Protein AF-A0A7W5KDU2-F1 (afdb_monomer_lite)

Structure (mmCIF, N/CA/C/O backbone):
data_AF-A0A7W5KDU2-F1
#
_entry.id   AF-A0A7W5KDU2-F1
#
loop_
_atom_site.group_PDB
_atom_site.id
_atom_site.type_symbol
_atom_site.label_atom_id
_atom_site.label_alt_id
_atom_site.label_comp_id
_atom_site.label_asym_id
_atom_site.label_entity_id
_atom_site.label_seq_id
_atom_site.pdbx_PDB_ins_code
_atom_site.Cartn_x
_atom_site.Cartn_y
_atom_site.Cartn_z
_atom_site.occupancy
_a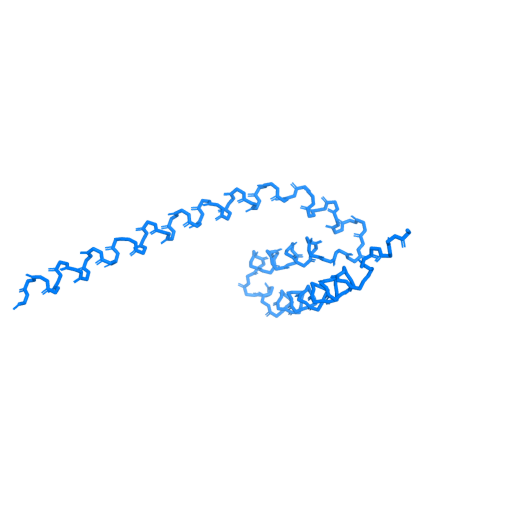tom_site.B_iso_or_equiv
_atom_site.auth_seq_id
_atom_site.auth_comp_id
_atom_site.auth_asym_id
_atom_site.auth_atom_id
_atom_site.pdbx_PDB_model_num
ATOM 1 N N . MET A 1 1 ? -26.360 -15.350 -29.756 1.00 36.59 1 MET A N 1
ATOM 2 C CA . MET A 1 1 ? -24.953 -14.897 -29.803 1.00 36.59 1 MET A CA 1
ATOM 3 C C . MET A 1 1 ? -24.872 -13.574 -29.067 1.00 36.59 1 MET A C 1
ATOM 5 O O . MET A 1 1 ? -25.162 -12.534 -29.641 1.00 36.59 1 MET A O 1
ATOM 9 N N . THR A 1 2 ? -24.607 -13.634 -27.766 1.00 33.47 2 THR A N 1
ATOM 10 C CA . THR A 1 2 ? -24.622 -12.469 -26.876 1.00 33.47 2 THR A CA 1
ATOM 11 C C . THR A 1 2 ? -23.213 -11.895 -26.827 1.00 33.47 2 THR A C 1
ATOM 13 O O . THR A 1 2 ? -22.287 -12.570 -26.385 1.00 33.47 2 THR A O 1
ATOM 16 N N . ARG A 1 3 ? -23.040 -10.677 -27.344 1.00 37.56 3 ARG A N 1
ATOM 17 C CA . ARG A 1 3 ? -21.787 -9.920 -27.290 1.00 37.56 3 ARG A CA 1
ATOM 18 C C . ARG A 1 3 ? -21.576 -9.487 -25.838 1.00 37.56 3 ARG A C 1
ATOM 20 O O . ARG A 1 3 ? -22.179 -8.517 -25.395 1.00 37.56 3 ARG A O 1
ATOM 27 N N . VAL A 1 4 ? -20.801 -10.269 -25.090 1.00 44.28 4 VAL A N 1
ATOM 28 C CA . VAL A 1 4 ? -20.381 -9.919 -23.729 1.00 44.28 4 VAL A CA 1
ATOM 29 C C . VAL A 1 4 ? -19.494 -8.676 -23.802 1.00 44.28 4 VAL A C 1
ATOM 31 O O . VAL A 1 4 ? -18.677 -8.517 -24.709 1.00 44.28 4 VAL A O 1
ATOM 34 N N . VAL A 1 5 ? -19.760 -7.773 -22.870 1.00 47.09 5 VAL A N 1
ATOM 35 C CA . VAL A 1 5 ? -19.238 -6.421 -22.715 1.00 47.09 5 VAL A CA 1
ATOM 36 C C . VAL A 1 5 ? -17.711 -6.447 -22.599 1.00 47.09 5 VAL A C 1
ATOM 38 O O . VAL A 1 5 ? -17.168 -6.866 -21.586 1.00 47.09 5 VAL A O 1
ATOM 41 N N . ALA A 1 6 ? -17.014 -6.015 -23.650 1.00 47.62 6 ALA A N 1
ATOM 42 C CA . ALA A 1 6 ? -15.558 -5.839 -23.649 1.00 47.62 6 ALA A CA 1
ATOM 43 C C . ALA A 1 6 ? -15.127 -4.419 -23.221 1.00 47.62 6 ALA A C 1
ATOM 45 O O . ALA A 1 6 ? -13.935 -4.141 -23.175 1.00 47.62 6 ALA A O 1
ATOM 46 N N . ASN A 1 7 ? -16.078 -3.523 -22.922 1.00 42.59 7 ASN A N 1
ATOM 47 C CA . ASN A 1 7 ? -15.783 -2.124 -22.589 1.00 42.59 7 ASN A CA 1
ATOM 48 C C . ASN A 1 7 ? -15.504 -1.884 -21.097 1.00 42.59 7 ASN A C 1
ATOM 50 O O . ASN A 1 7 ? -14.665 -1.047 -20.788 1.00 42.59 7 ASN A O 1
ATOM 54 N N . ASP A 1 8 ? -16.111 -2.644 -20.182 1.00 39.59 8 ASP A N 1
ATOM 55 C CA . ASP A 1 8 ? -16.000 -2.355 -18.739 1.00 39.59 8 ASP A CA 1
ATOM 56 C C . ASP A 1 8 ? -14.632 -2.732 -18.138 1.00 39.59 8 ASP A C 1
ATOM 58 O O . ASP A 1 8 ? -14.252 -2.244 -17.078 1.00 39.59 8 ASP A O 1
ATOM 62 N N . VAL A 1 9 ? -13.855 -3.587 -18.814 1.00 49.47 9 VAL A N 1
ATOM 63 C CA . VAL A 1 9 ? -12.511 -3.994 -18.358 1.00 49.47 9 VAL A CA 1
ATOM 64 C C . VAL A 1 9 ? -11.446 -2.957 -18.742 1.00 49.47 9 VAL A C 1
ATOM 66 O O . VAL A 1 9 ? -10.432 -2.829 -18.059 1.00 49.47 9 VAL A O 1
ATOM 69 N N . ALA A 1 10 ? -11.672 -2.194 -19.816 1.00 50.81 10 ALA A N 1
ATOM 70 C CA . ALA A 1 10 ? -10.711 -1.210 -20.311 1.00 50.81 10 ALA A CA 1
ATOM 71 C C . ALA A 1 10 ? -10.701 0.079 -19.472 1.00 50.81 10 ALA A C 1
ATOM 73 O O . ALA A 1 10 ? -9.630 0.633 -19.235 1.00 50.81 10 ALA A O 1
ATOM 74 N N . GLU A 1 11 ? -11.864 0.528 -18.985 1.00 52.19 11 GLU A N 1
ATOM 75 C CA . GLU A 1 11 ? -11.960 1.742 -18.158 1.00 52.19 11 GLU A CA 1
ATOM 76 C C . GLU A 1 11 ? -11.340 1.542 -16.768 1.00 52.19 11 GLU A C 1
ATOM 78 O O . GLU A 1 11 ? -10.561 2.379 -16.320 1.00 52.19 11 GLU A O 1
ATOM 83 N N . GLY A 1 12 ? -11.585 0.393 -16.127 1.00 60.47 12 GLY A N 1
ATOM 84 C CA . GLY A 1 12 ? -10.978 0.078 -14.829 1.00 60.47 12 GLY A CA 1
ATOM 85 C C . GLY A 1 12 ? -9.458 -0.102 -14.898 1.00 60.47 12 GLY A C 1
ATOM 86 O O . GLY A 1 12 ? -8.751 0.277 -13.973 1.00 60.47 12 GLY A O 1
ATOM 87 N N . GLY A 1 13 ? -8.925 -0.638 -16.001 1.00 64.12 13 GLY A N 1
ATOM 88 C CA . GLY A 1 13 ? -7.476 -0.778 -16.181 1.00 64.12 13 GLY A CA 1
ATOM 89 C C . GLY A 1 13 ? -6.749 0.558 -16.369 1.00 64.12 13 GLY A C 1
ATOM 90 O O . GLY A 1 13 ? -5.625 0.712 -15.893 1.00 64.12 13 GLY A O 1
ATOM 91 N N . ALA A 1 14 ? -7.387 1.526 -17.034 1.00 73.12 14 ALA A N 1
ATOM 92 C CA . ALA A 1 14 ? -6.823 2.858 -17.241 1.00 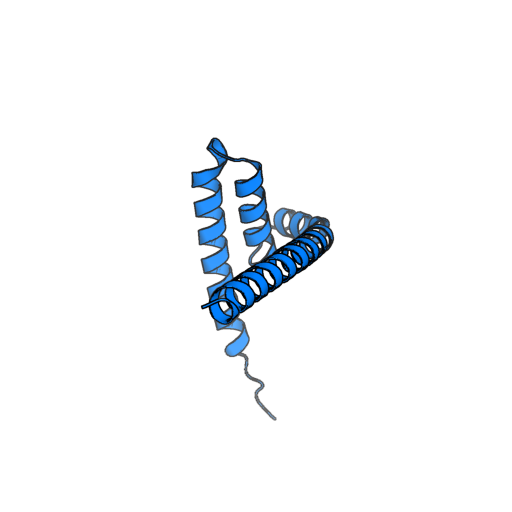73.12 14 ALA A CA 1
ATOM 93 C C . ALA A 1 14 ? -6.767 3.672 -15.936 1.00 73.12 14 ALA A C 1
ATOM 95 O O . ALA A 1 14 ? -5.743 4.290 -15.656 1.00 73.12 14 ALA A O 1
ATOM 96 N N . ASP A 1 15 ? -7.817 3.595 -15.112 1.00 87.25 15 ASP A N 1
ATOM 97 C CA . ASP A 1 15 ? -7.889 4.254 -13.797 1.00 87.25 15 ASP A CA 1
ATOM 98 C C . ASP A 1 15 ? -6.815 3.720 -12.828 1.00 87.25 15 ASP A C 1
ATOM 100 O O . ASP A 1 15 ? -6.079 4.475 -12.192 1.00 87.25 15 ASP A O 1
ATOM 104 N N . LEU A 1 16 ? -6.621 2.395 -12.789 1.00 91.31 16 LEU A N 1
ATOM 105 C CA . LEU A 1 16 ? -5.586 1.779 -11.949 1.00 91.31 16 LEU A CA 1
ATOM 106 C C . LEU A 1 16 ? -4.163 2.125 -12.412 1.00 91.31 16 LEU A C 1
ATOM 108 O O . LEU A 1 16 ? -3.266 2.265 -11.578 1.00 91.31 16 LEU A O 1
ATOM 112 N N . ALA A 1 17 ? -3.948 2.276 -13.721 1.00 93.06 17 ALA A N 1
ATOM 113 C CA . ALA A 1 17 ? -2.660 2.692 -14.267 1.00 93.06 17 ALA A CA 1
ATOM 114 C C . ALA A 1 17 ? -2.338 4.156 -13.925 1.00 93.06 17 ALA A C 1
ATOM 116 O O . ALA A 1 17 ? -1.205 4.454 -13.545 1.00 93.06 17 ALA A O 1
ATOM 117 N N . GLU A 1 18 ? -3.322 5.055 -14.005 1.00 95.19 18 GLU A N 1
ATOM 118 C CA . GLU A 1 18 ? -3.163 6.455 -13.594 1.00 95.19 18 GLU A CA 1
ATOM 119 C C . GLU A 1 18 ? -2.849 6.554 -12.094 1.00 95.19 18 GLU A C 1
ATOM 121 O O . GLU A 1 18 ? -1.853 7.170 -11.704 1.00 95.19 18 GLU A O 1
ATOM 126 N N . LEU A 1 19 ? -3.600 5.836 -11.256 1.00 96.38 19 LEU A N 1
ATOM 127 C CA . LEU A 1 19 ? -3.358 5.779 -9.815 1.00 96.38 19 LEU A CA 1
ATOM 128 C C . LEU A 1 19 ? -1.964 5.224 -9.467 1.00 96.38 19 LEU A C 1
ATOM 130 O O . LEU A 1 19 ? -1.286 5.729 -8.568 1.00 96.38 19 LEU A O 1
ATOM 134 N N . ALA A 1 20 ? -1.493 4.207 -10.193 1.00 96.88 20 ALA A N 1
ATOM 135 C CA . ALA A 1 20 ? -0.147 3.668 -10.014 1.00 96.88 20 ALA A CA 1
ATOM 136 C C . ALA A 1 20 ? 0.941 4.716 -10.323 1.00 96.88 20 ALA A C 1
ATOM 138 O O . ALA A 1 20 ? 1.921 4.826 -9.578 1.00 96.88 20 ALA A O 1
ATOM 139 N N . VAL A 1 21 ? 0.755 5.537 -11.364 1.00 97.00 21 VAL A N 1
ATOM 140 C CA . VAL A 1 21 ? 1.664 6.651 -11.691 1.00 97.00 21 VAL A CA 1
ATOM 141 C C . VAL A 1 21 ? 1.685 7.696 -10.574 1.00 97.00 21 VAL A C 1
ATOM 143 O O . VAL A 1 21 ? 2.760 8.189 -10.204 1.00 97.00 21 VAL A O 1
ATOM 146 N N . GLU A 1 22 ? 0.531 8.015 -9.985 1.00 97.31 22 GLU A N 1
ATOM 147 C CA . GLU A 1 22 ? 0.459 8.926 -8.839 1.00 97.31 22 GLU A CA 1
ATOM 148 C C . GLU A 1 22 ? 1.237 8.389 -7.634 1.00 97.31 22 GLU A C 1
ATOM 150 O O . GLU A 1 22 ? 2.013 9.125 -7.015 1.00 97.31 22 GLU A O 1
ATOM 155 N N . TYR A 1 23 ? 1.092 7.099 -7.323 1.00 97.31 23 TYR A N 1
ATOM 156 C CA . TYR A 1 23 ? 1.822 6.452 -6.233 1.00 97.31 23 TYR A CA 1
ATOM 157 C C . TYR A 1 23 ? 3.329 6.442 -6.465 1.00 97.31 23 TYR A C 1
ATOM 159 O O . TYR A 1 23 ? 4.071 6.803 -5.548 1.00 97.31 23 TYR A O 1
ATOM 167 N N . ARG A 1 24 ? 3.799 6.124 -7.679 1.00 96.38 24 ARG A N 1
ATOM 168 C CA . ARG A 1 24 ? 5.229 6.223 -8.033 1.00 96.38 24 ARG A CA 1
ATOM 169 C C . ARG A 1 24 ? 5.744 7.653 -7.865 1.00 96.38 24 ARG A C 1
ATOM 171 O O . ARG A 1 24 ? 6.788 7.879 -7.251 1.00 96.38 24 ARG A O 1
ATOM 178 N N . THR A 1 25 ? 4.975 8.632 -8.337 1.00 97.31 25 THR A N 1
ATOM 179 C CA . THR A 1 25 ? 5.312 10.057 -8.208 1.00 97.31 25 THR A CA 1
ATOM 180 C C . THR A 1 25 ? 5.400 10.487 -6.744 1.00 97.31 25 THR A C 1
ATOM 182 O O . THR A 1 25 ? 6.325 11.203 -6.348 1.00 97.31 25 THR A O 1
ATOM 185 N N . LEU A 1 26 ? 4.445 10.067 -5.914 1.00 97.38 26 LEU A N 1
ATOM 186 C CA . LEU A 1 26 ? 4.441 10.377 -4.489 1.00 97.38 26 LEU A CA 1
ATOM 187 C C . LEU A 1 26 ? 5.585 9.668 -3.757 1.00 97.38 26 LEU A C 1
ATOM 189 O O . LEU A 1 26 ? 6.231 10.295 -2.918 1.00 97.38 26 LEU A O 1
ATOM 193 N N . ALA A 1 27 ? 5.882 8.413 -4.103 1.00 96.88 27 ALA A N 1
ATOM 194 C CA . ALA A 1 27 ? 7.001 7.661 -3.548 1.00 96.88 27 ALA A CA 1
ATOM 195 C C . ALA A 1 27 ? 8.321 8.411 -3.743 1.00 96.88 27 ALA A C 1
ATOM 197 O O . ALA A 1 27 ? 9.047 8.626 -2.773 1.00 96.88 27 ALA A O 1
ATOM 198 N N . PHE A 1 28 ? 8.577 8.901 -4.961 1.00 95.56 28 PHE A N 1
ATOM 199 C CA . PHE A 1 28 ? 9.763 9.701 -5.263 1.00 95.56 28 PHE A CA 1
ATOM 200 C C . PHE A 1 28 ? 9.858 10.953 -4.376 1.00 95.56 28 PHE A C 1
ATOM 202 O O . PHE A 1 28 ? 10.911 11.237 -3.811 1.00 95.56 28 PHE A O 1
ATOM 209 N N . LYS A 1 29 ? 8.740 11.666 -4.177 1.00 95.75 29 LYS A N 1
ATOM 210 C CA . LYS A 1 29 ? 8.690 12.886 -3.346 1.00 95.75 29 LYS A CA 1
ATOM 211 C C . LYS A 1 29 ? 8.981 12.633 -1.867 1.00 95.75 29 LYS A C 1
ATOM 213 O O . LYS A 1 29 ? 9.449 13.542 -1.183 1.00 95.75 29 LYS A O 1
ATOM 218 N N . ILE A 1 30 ? 8.646 11.452 -1.347 1.00 96.31 30 ILE A N 1
ATOM 219 C CA . ILE A 1 30 ? 8.757 11.162 0.089 1.00 96.31 30 ILE A CA 1
ATOM 220 C C . ILE A 1 30 ? 9.936 10.263 0.446 1.00 96.31 30 ILE A C 1
ATOM 222 O O . ILE A 1 30 ? 10.215 10.121 1.635 1.00 96.31 30 ILE A O 1
ATOM 226 N N . MET A 1 31 ? 10.628 9.681 -0.537 1.00 94.31 31 MET A N 1
ATOM 227 C CA . MET A 1 31 ? 11.717 8.727 -0.315 1.00 94.31 31 MET A CA 1
ATOM 228 C C . MET A 1 31 ? 12.783 9.292 0.627 1.00 94.31 31 MET A C 1
ATOM 230 O O . MET A 1 31 ? 13.092 8.675 1.639 1.00 94.31 31 MET A O 1
ATOM 234 N N . GLU A 1 32 ? 13.222 10.534 0.405 1.00 91.50 32 GLU A N 1
ATOM 235 C CA . GLU A 1 32 ? 14.210 11.206 1.265 1.00 91.50 32 GLU A CA 1
ATOM 236 C C . GLU A 1 32 ? 13.760 11.367 2.728 1.00 91.50 32 GLU A C 1
ATOM 238 O O . GLU A 1 32 ? 14.587 11.467 3.631 1.00 91.50 32 GLU A O 1
ATOM 243 N N . ARG A 1 33 ? 12.445 11.394 2.981 1.00 96.00 33 ARG A N 1
ATOM 244 C CA . ARG A 1 33 ? 11.867 11.553 4.325 1.00 96.00 33 ARG A CA 1
ATOM 245 C C . ARG A 1 33 ? 11.529 10.219 4.979 1.00 96.00 33 ARG A C 1
ATOM 247 O O . ARG A 1 33 ? 11.590 10.101 6.199 1.00 96.00 33 ARG A O 1
ATOM 254 N N . SER A 1 34 ? 11.109 9.236 4.191 1.00 96.62 34 SER A N 1
ATOM 255 C CA . SER A 1 34 ? 10.765 7.902 4.667 1.00 96.62 34 SER A CA 1
ATOM 256 C C . SER A 1 34 ? 10.839 6.888 3.531 1.00 96.62 34 SER A C 1
ATOM 258 O O . SER A 1 34 ? 9.886 6.702 2.769 1.00 96.62 34 SER A O 1
ATOM 260 N N . ASN A 1 35 ? 11.951 6.155 3.490 1.00 94.19 35 ASN A N 1
ATOM 261 C CA . ASN A 1 35 ? 12.129 5.030 2.572 1.00 94.19 35 ASN A CA 1
ATOM 262 C C . ASN A 1 35 ? 11.049 3.955 2.758 1.00 94.19 35 ASN A C 1
ATOM 264 O O . ASN A 1 35 ? 10.625 3.333 1.791 1.00 94.19 35 ASN A O 1
ATOM 268 N N . VAL A 1 36 ? 10.564 3.760 3.990 1.00 93.00 36 VAL A N 1
ATOM 269 C CA . VAL A 1 36 ? 9.510 2.778 4.276 1.00 93.00 36 VAL A CA 1
ATOM 270 C C . VAL A 1 36 ? 8.194 3.202 3.634 1.00 93.00 36 VAL A C 1
ATOM 272 O O . VAL A 1 36 ? 7.569 2.398 2.949 1.00 93.00 36 VAL A O 1
ATOM 275 N N . ALA A 1 37 ? 7.770 4.456 3.808 1.00 93.88 37 ALA A N 1
ATOM 276 C CA . ALA A 1 37 ? 6.525 4.934 3.209 1.00 93.88 37 ALA A CA 1
ATOM 277 C C . ALA A 1 37 ? 6.599 4.936 1.674 1.00 93.88 37 ALA A C 1
ATOM 279 O O . ALA A 1 37 ? 5.651 4.511 1.017 1.00 93.88 37 ALA A O 1
ATOM 280 N N . ALA A 1 38 ? 7.740 5.342 1.105 1.00 95.31 38 ALA A N 1
ATOM 281 C CA . ALA A 1 38 ? 7.966 5.271 -0.335 1.00 95.31 38 ALA A CA 1
ATOM 282 C C . ALA A 1 38 ? 7.861 3.831 -0.864 1.00 95.31 38 ALA A C 1
ATOM 284 O O . ALA A 1 38 ? 7.182 3.600 -1.861 1.00 95.31 38 ALA A O 1
ATOM 285 N N . ALA A 1 39 ? 8.447 2.852 -0.166 1.00 92.88 39 ALA A N 1
ATOM 286 C CA . ALA A 1 39 ? 8.375 1.445 -0.562 1.00 92.88 39 ALA A CA 1
ATOM 287 C C . ALA A 1 39 ? 6.935 0.905 -0.593 1.00 92.88 39 ALA A C 1
ATOM 289 O O . ALA A 1 39 ? 6.587 0.162 -1.505 1.00 92.88 39 ALA A O 1
ATOM 290 N N .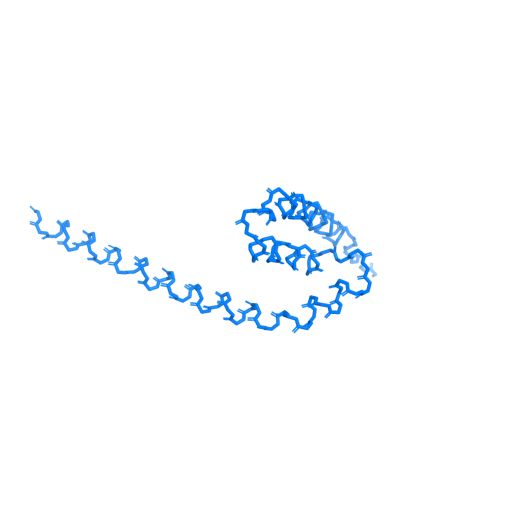 HIS A 1 40 ? 6.075 1.310 0.349 1.00 93.31 40 HIS A N 1
ATOM 291 C CA . HIS A 1 40 ? 4.663 0.905 0.336 1.00 93.31 40 HIS A CA 1
ATOM 292 C C . HIS A 1 40 ? 3.917 1.463 -0.880 1.00 93.31 40 HIS A C 1
ATOM 294 O O . HIS A 1 40 ? 3.088 0.764 -1.455 1.00 93.31 40 HIS A O 1
ATOM 300 N N . LEU A 1 41 ? 4.219 2.698 -1.288 1.00 95.44 41 LEU A N 1
ATOM 301 C CA . LEU A 1 41 ? 3.617 3.313 -2.473 1.00 95.44 41 LEU A CA 1
ATOM 302 C C . LEU A 1 41 ? 4.094 2.652 -3.769 1.00 95.44 41 LEU A C 1
ATOM 304 O O . LEU A 1 41 ? 3.280 2.389 -4.648 1.00 95.44 41 LEU A O 1
ATOM 308 N N . VAL A 1 42 ? 5.389 2.338 -3.878 1.00 95.12 42 VAL A N 1
ATOM 309 C CA . VAL A 1 42 ? 5.928 1.601 -5.034 1.00 95.12 42 VAL A CA 1
ATOM 310 C C . VAL A 1 42 ? 5.317 0.206 -5.118 1.00 95.12 42 VAL A C 1
ATOM 312 O O . VAL A 1 42 ? 4.883 -0.202 -6.189 1.00 95.12 42 VAL A O 1
ATOM 315 N N . LEU A 1 43 ? 5.219 -0.502 -3.991 1.00 94.44 43 LEU A N 1
ATOM 316 C CA . LEU A 1 43 ? 4.582 -1.815 -3.952 1.00 94.44 43 LEU A CA 1
ATOM 317 C C . LEU A 1 43 ? 3.096 -1.731 -4.322 1.00 94.44 43 LEU A C 1
ATOM 319 O O . LEU A 1 43 ? 2.615 -2.554 -5.088 1.00 94.44 43 LEU A O 1
ATOM 323 N N . ALA A 1 44 ? 2.380 -0.713 -3.838 1.00 94.38 44 ALA A N 1
ATOM 324 C CA . ALA A 1 44 ? 0.999 -0.475 -4.243 1.00 94.38 44 ALA A CA 1
ATOM 325 C C . ALA A 1 44 ? 0.888 -0.235 -5.758 1.00 94.38 44 ALA A C 1
ATOM 327 O O . ALA A 1 44 ? 0.038 -0.842 -6.401 1.00 94.38 44 ALA A O 1
ATOM 328 N N . ALA A 1 45 ? 1.766 0.582 -6.347 1.00 95.62 45 ALA A N 1
ATOM 329 C CA . ALA A 1 45 ? 1.796 0.808 -7.791 1.00 95.62 45 ALA A CA 1
ATOM 330 C C . ALA A 1 45 ? 2.072 -0.484 -8.581 1.00 95.62 45 ALA A C 1
ATOM 332 O O . ALA A 1 45 ? 1.376 -0.762 -9.556 1.00 95.62 45 ALA A O 1
ATOM 333 N N . ALA A 1 46 ? 3.031 -1.296 -8.128 1.00 95.00 46 ALA A N 1
ATOM 334 C CA . ALA A 1 46 ? 3.370 -2.583 -8.734 1.00 95.00 46 ALA A CA 1
ATOM 335 C C . ALA A 1 46 ? 2.207 -3.590 -8.669 1.00 95.00 46 ALA A C 1
ATOM 337 O O . ALA A 1 46 ? 1.979 -4.322 -9.627 1.00 95.00 46 ALA A O 1
ATOM 338 N N . THR A 1 47 ? 1.431 -3.596 -7.581 1.00 93.81 47 THR A N 1
ATOM 339 C CA . THR A 1 47 ? 0.227 -4.436 -7.453 1.00 93.81 47 THR A CA 1
ATOM 340 C C . THR A 1 47 ? -0.893 -4.006 -8.406 1.00 93.81 47 THR A C 1
ATOM 342 O O . THR A 1 47 ? -1.654 -4.849 -8.874 1.00 93.81 47 THR A O 1
ATOM 345 N N . LEU A 1 48 ? -1.020 -2.705 -8.691 1.00 94.06 48 LEU A N 1
ATOM 346 C CA . LEU A 1 48 ? -2.096 -2.164 -9.531 1.00 94.06 48 LEU A CA 1
ATOM 347 C C . LEU A 1 48 ? -1.771 -2.238 -11.027 1.00 94.06 48 LEU A C 1
ATOM 349 O O . LEU A 1 48 ? -2.615 -2.640 -11.826 1.00 94.06 48 LEU A O 1
ATOM 353 N N . ALA A 1 49 ? -0.557 -1.842 -11.407 1.00 95.50 49 ALA A N 1
ATOM 354 C CA . ALA A 1 49 ? -0.121 -1.761 -12.795 1.00 95.50 49 ALA A CA 1
ATOM 355 C C . ALA A 1 49 ? 1.404 -1.951 -12.884 1.00 95.50 49 ALA A C 1
ATOM 357 O O . ALA A 1 49 ? 2.135 -0.961 -12.993 1.00 95.50 49 ALA A O 1
ATOM 358 N N . PRO A 1 50 ? 1.908 -3.198 -12.815 1.00 94.56 50 PRO A N 1
ATOM 359 C CA . PRO A 1 50 ? 3.341 -3.468 -12.894 1.00 94.56 50 PRO A CA 1
ATOM 360 C C . PRO A 1 50 ? 3.879 -3.112 -14.285 1.00 94.56 50 PRO A C 1
ATOM 362 O O . PRO A 1 50 ? 3.301 -3.510 -15.299 1.00 94.56 50 PRO A O 1
ATOM 365 N N . GLU A 1 51 ? 4.996 -2.388 -14.335 1.00 93.62 51 GLU A N 1
ATOM 366 C CA . GLU A 1 51 ? 5.637 -1.951 -15.586 1.00 93.62 51 GLU A CA 1
ATOM 367 C C . GLU A 1 51 ? 6.601 -3.005 -16.155 1.00 93.62 51 GLU A C 1
ATOM 369 O O . GLU A 1 51 ? 6.892 -3.008 -17.353 1.00 93.62 51 GLU A O 1
ATOM 374 N N . CYS A 1 52 ? 7.069 -3.936 -15.318 1.00 93.75 52 CYS A N 1
ATOM 375 C CA . CYS A 1 52 ? 7.913 -5.058 -15.721 1.00 93.75 52 CYS A CA 1
ATOM 376 C C . CYS A 1 52 ? 7.588 -6.342 -14.940 1.00 93.75 52 CYS A C 1
ATOM 378 O O . CYS A 1 52 ? 6.826 -6.340 -13.971 1.00 93.75 52 CYS A O 1
ATOM 380 N N . GLU A 1 53 ? 8.173 -7.460 -15.372 1.00 95.38 53 GLU A N 1
ATOM 381 C CA . GLU A 1 53 ? 7.994 -8.767 -14.728 1.00 95.38 53 GLU A CA 1
ATOM 382 C C . GLU A 1 53 ? 8.516 -8.773 -13.286 1.00 95.38 53 GLU A C 1
ATOM 384 O O . GLU A 1 53 ? 7.845 -9.282 -12.394 1.00 95.38 53 GLU A O 1
ATOM 389 N N . GLN A 1 54 ? 9.642 -8.107 -13.022 1.00 95.00 54 GLN A N 1
ATOM 390 C CA . GLN A 1 54 ? 10.229 -8.035 -11.683 1.00 95.00 54 GLN A CA 1
ATOM 391 C C . GLN A 1 54 ? 9.329 -7.280 -10.692 1.00 95.00 54 GLN A C 1
ATOM 393 O O . GLN A 1 54 ? 9.242 -7.664 -9.529 1.00 95.00 54 GLN A O 1
ATOM 398 N N . GLU A 1 55 ? 8.630 -6.226 -11.132 1.00 94.44 55 GLU A N 1
ATOM 399 C CA . GLU A 1 55 ? 7.638 -5.542 -10.288 1.00 94.44 55 GLU A CA 1
ATOM 400 C C . GLU A 1 55 ? 6.491 -6.483 -9.910 1.00 94.44 55 GLU A C 1
ATOM 402 O O . GLU A 1 55 ? 6.048 -6.485 -8.762 1.00 94.44 55 GLU A O 1
ATOM 407 N N . ARG A 1 56 ? 6.045 -7.313 -10.858 1.00 94.00 56 ARG A N 1
ATOM 408 C CA . ARG A 1 56 ? 4.981 -8.292 -10.627 1.00 94.00 56 ARG A CA 1
ATOM 409 C C . ARG A 1 56 ? 5.413 -9.376 -9.645 1.00 94.00 56 ARG A C 1
ATOM 411 O O . ARG A 1 56 ? 4.688 -9.639 -8.697 1.00 94.00 56 ARG A O 1
ATOM 418 N N . GLU A 1 57 ? 6.607 -9.936 -9.816 1.00 95.62 57 GLU A N 1
ATOM 419 C CA . GLU A 1 57 ? 7.157 -10.938 -8.893 1.00 95.62 57 GLU A CA 1
ATOM 420 C C . GLU A 1 57 ? 7.264 -10.401 -7.460 1.00 95.62 57 GLU A C 1
A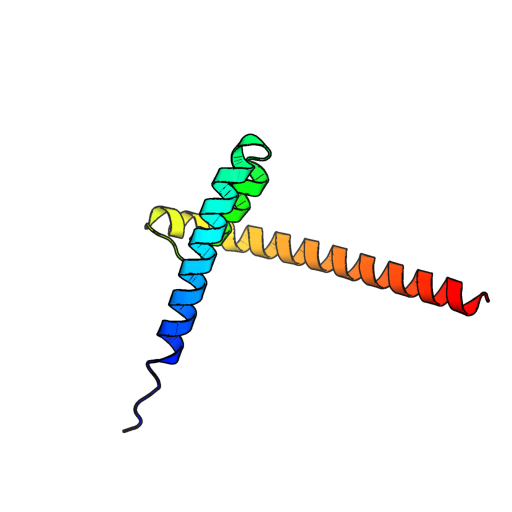TOM 422 O O . GLU A 1 57 ? 6.920 -11.089 -6.499 1.00 95.62 57 GLU A O 1
ATOM 427 N N . VAL A 1 58 ? 7.709 -9.151 -7.306 1.00 92.12 58 VAL A N 1
ATOM 428 C CA . VAL A 1 58 ? 7.779 -8.483 -6.001 1.00 92.12 58 VAL A CA 1
ATOM 429 C C . VAL A 1 58 ? 6.379 -8.271 -5.419 1.00 92.12 58 VAL A C 1
ATOM 431 O O . VAL A 1 58 ? 6.167 -8.549 -4.236 1.00 92.12 58 VAL A O 1
ATOM 434 N N . ALA A 1 59 ? 5.422 -7.803 -6.224 1.00 94.19 59 ALA A N 1
ATOM 435 C CA . ALA A 1 59 ? 4.037 -7.622 -5.794 1.00 94.19 59 ALA A CA 1
ATOM 436 C C . ALA A 1 59 ? 3.408 -8.943 -5.326 1.00 94.19 59 ALA A C 1
ATOM 438 O O . ALA A 1 59 ? 2.816 -8.988 -4.246 1.00 94.19 59 ALA A O 1
ATOM 439 N N . ASP A 1 60 ? 3.615 -10.024 -6.078 1.00 93.75 60 ASP A N 1
ATOM 440 C CA . ASP A 1 60 ? 3.120 -11.360 -5.746 1.00 93.75 60 ASP A CA 1
ATOM 441 C C . ASP A 1 60 ? 3.774 -11.894 -4.463 1.00 93.75 60 ASP A C 1
ATOM 443 O O . ASP A 1 60 ? 3.084 -12.392 -3.571 1.00 93.75 60 ASP A O 1
ATOM 447 N N . TYR A 1 61 ? 5.092 -11.724 -4.314 1.00 94.50 61 TYR A N 1
ATOM 448 C CA . TYR A 1 61 ? 5.830 -12.176 -3.132 1.00 94.50 61 TYR A CA 1
ATOM 449 C C . TYR A 1 61 ? 5.362 -11.489 -1.839 1.00 94.50 61 TYR A C 1
ATOM 451 O O . TYR A 1 61 ? 5.243 -12.131 -0.793 1.00 94.50 61 TYR A O 1
ATOM 459 N N . PHE A 1 62 ? 5.093 -10.181 -1.884 1.00 91.62 62 PHE A N 1
ATOM 460 C CA . PHE A 1 62 ? 4.694 -9.414 -0.698 1.00 91.62 62 PHE A CA 1
ATOM 461 C C . PHE A 1 62 ? 3.179 -9.303 -0.497 1.00 91.62 62 PHE A C 1
ATOM 463 O O . PHE A 1 62 ? 2.750 -8.892 0.587 1.00 91.62 62 PHE A O 1
ATOM 470 N N . GLY A 1 63 ? 2.368 -9.665 -1.493 1.00 86.06 63 GLY A N 1
ATOM 471 C CA . GLY A 1 63 ? 0.924 -9.429 -1.503 1.00 86.06 63 GLY A CA 1
ATOM 472 C C . GLY A 1 63 ? 0.207 -9.977 -0.268 1.00 86.06 63 GLY A C 1
ATOM 473 O O . GLY A 1 63 ? -0.514 -9.240 0.409 1.00 86.06 63 GLY A O 1
ATOM 474 N N . GLU A 1 64 ? 0.460 -11.239 0.090 1.00 88.31 64 GLU A N 1
ATOM 475 C CA . GLU A 1 64 ? -0.171 -11.873 1.257 1.00 88.31 64 GLU A CA 1
ATOM 476 C C . GLU A 1 64 ? 0.243 -11.214 2.581 1.00 88.31 64 GLU A C 1
ATOM 478 O O . GLU A 1 64 ? -0.595 -10.972 3.456 1.00 88.31 64 GLU A O 1
ATOM 483 N N . LEU A 1 65 ? 1.527 -10.872 2.724 1.00 91.31 65 LEU A N 1
ATOM 484 C CA . LEU A 1 65 ? 2.056 -10.237 3.931 1.00 91.31 65 LEU A CA 1
ATOM 485 C C . LEU A 1 65 ? 1.433 -8.852 4.146 1.00 91.31 65 LEU A C 1
ATOM 487 O O . LEU A 1 65 ? 1.010 -8.517 5.256 1.00 91.31 65 LEU A O 1
ATOM 491 N N . VAL A 1 66 ? 1.351 -8.054 3.081 1.00 88.50 66 VAL A N 1
ATOM 492 C CA . VAL A 1 66 ? 0.765 -6.711 3.132 1.00 88.50 66 VAL A CA 1
ATOM 493 C C . VAL A 1 66 ? -0.740 -6.779 3.371 1.00 88.50 66 VAL A C 1
ATOM 495 O O . VAL A 1 66 ? -1.259 -6.001 4.174 1.00 88.50 66 VAL A O 1
ATOM 498 N N . ALA A 1 67 ? -1.442 -7.738 2.762 1.00 88.12 67 ALA A N 1
ATOM 499 C CA . ALA A 1 67 ? -2.863 -7.959 3.018 1.00 88.12 67 ALA A CA 1
ATOM 500 C C . ALA A 1 67 ? -3.128 -8.308 4.494 1.00 88.12 67 ALA A C 1
ATOM 502 O O . ALA A 1 67 ? -4.023 -7.732 5.123 1.00 88.12 67 ALA A O 1
ATOM 503 N N . ALA A 1 68 ? -2.316 -9.192 5.084 1.00 93.44 68 ALA A N 1
ATOM 504 C CA . ALA A 1 68 ? -2.417 -9.543 6.499 1.00 93.44 68 ALA A CA 1
ATOM 505 C C . ALA A 1 68 ? -2.144 -8.337 7.414 1.00 93.44 68 ALA A C 1
ATOM 507 O O . ALA A 1 68 ? -2.888 -8.094 8.370 1.00 93.44 68 ALA A O 1
ATOM 508 N N . PHE A 1 69 ? -1.113 -7.547 7.106 1.00 92.50 69 PHE A N 1
ATOM 509 C CA . PHE A 1 69 ? -0.802 -6.314 7.828 1.00 92.50 69 PHE A CA 1
ATOM 510 C C . PHE A 1 69 ? -1.959 -5.303 7.768 1.00 92.50 69 PHE A C 1
ATOM 512 O O . PHE A 1 69 ? -2.389 -4.783 8.803 1.00 92.50 69 PHE A O 1
ATOM 519 N N . ALA A 1 70 ? -2.523 -5.074 6.579 1.00 90.44 70 ALA A N 1
ATOM 520 C CA . ALA A 1 70 ? -3.659 -4.179 6.383 1.00 90.44 70 ALA A CA 1
ATOM 521 C C . ALA A 1 70 ? -4.892 -4.635 7.181 1.00 90.44 70 ALA A C 1
ATOM 523 O O . ALA A 1 70 ? -5.549 -3.816 7.831 1.00 90.44 70 ALA A O 1
ATOM 524 N N . ALA A 1 71 ? -5.173 -5.942 7.211 1.00 94.00 71 ALA A N 1
ATOM 525 C CA . ALA A 1 71 ? -6.273 -6.501 7.994 1.00 94.00 71 ALA A CA 1
ATOM 526 C C . ALA A 1 71 ? -6.101 -6.248 9.504 1.00 94.00 71 ALA A C 1
ATOM 528 O O . ALA A 1 71 ? -7.053 -5.861 10.193 1.00 94.00 71 ALA A O 1
ATOM 529 N N . GLN A 1 72 ? -4.882 -6.407 10.027 1.00 96.62 72 GLN A N 1
ATOM 530 C CA . GLN A 1 72 ? -4.583 -6.126 11.433 1.00 96.62 72 GLN A CA 1
ATOM 531 C C . GLN A 1 72 ? -4.753 -4.639 11.770 1.00 96.62 72 GLN A C 1
ATOM 533 O O . GLN A 1 72 ? -5.391 -4.305 12.776 1.00 96.62 72 GLN A O 1
ATOM 538 N N . LEU A 1 73 ? -4.245 -3.739 10.922 1.00 94.81 73 LEU A N 1
ATOM 539 C CA . LEU A 1 73 ? -4.423 -2.295 11.101 1.00 94.81 73 LEU A CA 1
ATOM 540 C C . LEU A 1 73 ? -5.898 -1.891 11.065 1.00 94.81 73 LEU A C 1
ATOM 542 O O . LEU A 1 73 ? -6.355 -1.150 11.940 1.00 94.81 73 LEU A O 1
ATOM 546 N N . ALA A 1 74 ? -6.670 -2.419 10.114 1.00 94.56 74 ALA A N 1
ATOM 547 C CA . ALA A 1 74 ? -8.103 -2.161 10.021 1.00 94.56 74 ALA A CA 1
ATOM 548 C C . ALA A 1 74 ? -8.837 -2.581 11.306 1.00 94.56 74 ALA A C 1
ATOM 550 O O . ALA A 1 74 ? -9.658 -1.824 11.836 1.00 94.56 74 ALA A O 1
ATOM 551 N N . ALA A 1 75 ? -8.497 -3.746 11.867 1.00 96.75 75 ALA A N 1
ATOM 552 C CA . ALA A 1 75 ? -9.059 -4.208 13.133 1.00 96.75 75 ALA A CA 1
ATOM 553 C C . ALA A 1 75 ? -8.716 -3.267 14.302 1.00 96.75 75 ALA A C 1
ATOM 555 O O . ALA A 1 75 ? -9.584 -2.943 15.118 1.00 96.75 75 ALA A O 1
ATOM 556 N N . ILE A 1 76 ? -7.472 -2.783 14.378 1.00 97.12 76 ILE A N 1
ATOM 557 C CA . ILE A 1 76 ? -7.041 -1.814 15.397 1.00 97.12 76 ILE A CA 1
ATOM 558 C C . ILE A 1 76 ? -7.823 -0.503 15.265 1.00 97.12 76 ILE A C 1
ATOM 560 O O . ILE A 1 76 ? -8.394 -0.028 16.252 1.00 97.12 76 ILE A O 1
ATOM 564 N N . HIS A 1 77 ? -7.899 0.065 14.062 1.00 95.12 77 HIS A N 1
ATOM 565 C CA . HIS A 1 77 ? -8.604 1.324 13.823 1.00 95.12 77 HIS A CA 1
ATOM 566 C C . HIS A 1 77 ? -10.098 1.221 14.121 1.00 95.12 77 HIS A C 1
ATOM 568 O O . HIS A 1 77 ? -10.658 2.115 14.760 1.00 95.12 77 HIS A O 1
ATOM 574 N N . ARG A 1 78 ? -10.734 0.103 13.752 1.00 94.69 78 ARG A N 1
ATOM 575 C CA . ARG A 1 78 ? -12.137 -0.160 14.087 1.00 94.69 78 ARG A CA 1
ATOM 576 C C . ARG A 1 78 ? -12.359 -0.177 15.598 1.00 94.69 78 ARG A C 1
ATOM 578 O O . ARG A 1 78 ? -13.278 0.482 16.080 1.00 94.69 78 ARG A O 1
ATOM 585 N N . ARG A 1 79 ? -11.504 -0.877 16.355 1.00 95.62 79 ARG A N 1
ATOM 586 C CA . ARG A 1 79 ? -11.581 -0.899 17.828 1.00 95.62 79 ARG A CA 1
ATOM 587 C C . ARG A 1 79 ? -11.440 0.498 18.421 1.00 95.62 79 ARG A C 1
ATOM 589 O O . ARG A 1 79 ? -12.227 0.858 19.292 1.00 95.62 79 ARG A O 1
ATOM 596 N N . ARG A 1 80 ? -10.489 1.291 17.923 1.00 95.00 80 ARG A N 1
ATOM 597 C CA . ARG A 1 80 ? -10.270 2.663 18.393 1.00 95.00 80 ARG A CA 1
ATOM 598 C C . ARG A 1 80 ? -11.482 3.555 18.122 1.00 95.00 80 ARG A C 1
ATOM 600 O O . ARG A 1 80 ? -11.922 4.258 19.024 1.00 95.00 80 ARG A O 1
ATOM 607 N N . ARG A 1 81 ? -12.085 3.473 16.932 1.00 94.56 81 ARG A N 1
ATOM 608 C CA . ARG A 1 81 ? -13.315 4.219 16.608 1.00 94.56 81 ARG A CA 1
ATOM 609 C C . ARG A 1 81 ? -14.467 3.863 17.558 1.00 94.56 81 ARG A C 1
ATOM 611 O O . ARG A 1 81 ? -15.132 4.757 18.061 1.00 94.56 81 ARG A O 1
ATOM 618 N N . LEU A 1 82 ? -14.658 2.579 17.864 1.00 94.88 82 LEU A N 1
ATOM 619 C CA . LEU A 1 82 ? -15.684 2.127 18.816 1.00 94.88 82 LEU A CA 1
ATOM 620 C C . LEU A 1 82 ? -15.406 2.547 20.269 1.00 94.88 82 LEU A C 1
ATOM 622 O O . LEU A 1 82 ? -16.328 2.622 21.075 1.00 94.88 82 LEU A O 1
ATOM 626 N N . GLN A 1 83 ? -14.144 2.756 20.646 1.00 94.12 83 GLN A N 1
ATOM 627 C CA . GLN A 1 83 ? -13.802 3.321 21.953 1.00 94.12 83 GLN A CA 1
ATOM 628 C C . GLN A 1 83 ? -14.147 4.810 22.015 1.00 94.12 83 GLN A C 1
ATOM 630 O O . GLN A 1 83 ? -14.735 5.230 23.003 1.00 94.12 83 GLN A O 1
ATOM 635 N N . HIS A 1 84 ? -13.839 5.571 20.961 1.00 92.25 84 HIS A N 1
ATOM 636 C CA . HIS A 1 84 ? -14.184 6.993 20.884 1.00 92.25 84 HIS A CA 1
ATOM 637 C C . HIS A 1 84 ? -15.697 7.224 20.955 1.00 92.25 84 HIS A C 1
ATOM 639 O O . HIS A 1 84 ? -16.137 7.991 21.801 1.00 92.25 84 HIS A O 1
ATOM 645 N N . LEU A 1 85 ? -16.490 6.484 20.175 1.00 92.94 85 LEU A N 1
ATOM 646 C CA . LEU A 1 85 ? -17.954 6.610 20.201 1.00 92.94 85 LEU A CA 1
ATOM 647 C C . LEU A 1 85 ? -18.537 6.337 21.595 1.00 92.94 85 LEU A C 1
ATOM 649 O O . LEU A 1 85 ? -19.359 7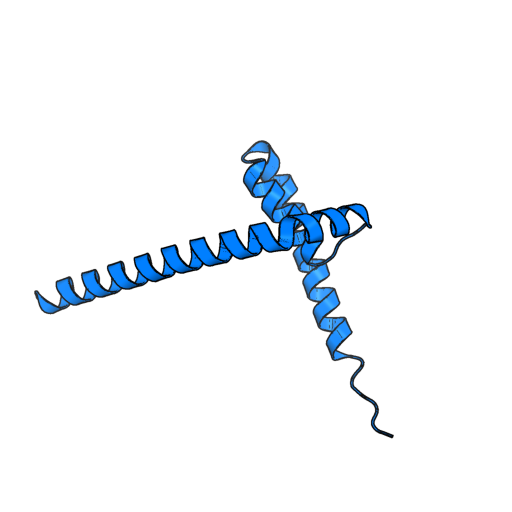.099 22.085 1.00 92.94 85 LEU A O 1
ATOM 653 N N . ARG A 1 86 ? -18.050 5.297 22.284 1.00 91.69 86 ARG A N 1
ATOM 654 C CA . ARG A 1 86 ? -18.485 5.003 23.659 1.00 91.69 86 ARG A CA 1
ATOM 655 C C . ARG A 1 86 ? -18.091 6.091 24.657 1.00 91.69 86 ARG A C 1
ATOM 657 O O . ARG A 1 86 ? -18.812 6.303 25.624 1.00 91.69 86 ARG A O 1
ATOM 664 N N . GLN A 1 87 ? -16.946 6.748 24.463 1.00 87.81 87 GLN A N 1
ATOM 665 C CA . GLN A 1 87 ? -16.543 7.882 25.300 1.00 87.81 87 GLN A CA 1
ATOM 666 C C . GLN A 1 87 ? -17.446 9.095 25.063 1.00 87.81 87 GLN A C 1
ATOM 668 O O . GLN A 1 87 ? -17.829 9.752 26.023 1.00 87.81 87 GLN A O 1
ATOM 673 N N . GLU A 1 88 ? -17.811 9.369 23.812 1.00 88.38 88 GLU A N 1
ATOM 674 C CA . GLU A 1 88 ? -18.733 10.452 23.451 1.00 88.38 88 GLU A CA 1
ATOM 675 C C . GLU A 1 88 ? -20.132 10.210 24.041 1.00 88.38 88 GLU A C 1
ATOM 677 O O . GLU A 1 88 ? -20.658 11.080 24.728 1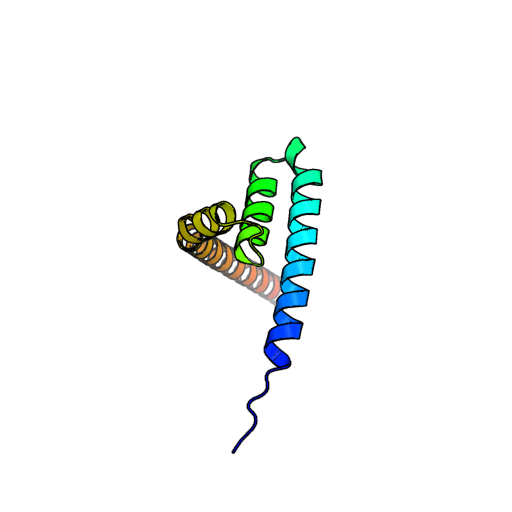.00 88.38 88 GLU A O 1
ATOM 682 N N . GLU A 1 89 ? -20.679 8.997 23.906 1.00 85.88 89 GLU A N 1
ATOM 683 C CA . GLU A 1 89 ? -21.966 8.607 24.509 1.00 85.88 89 GLU A CA 1
ATOM 684 C C . GLU A 1 89 ? -21.966 8.740 26.044 1.00 85.88 89 GLU A C 1
ATOM 686 O O . GLU A 1 89 ? -22.958 9.162 26.639 1.00 85.88 89 GLU A O 1
ATOM 691 N N . GLN A 1 90 ? -20.852 8.402 26.702 1.00 79.75 90 GLN A N 1
ATOM 692 C CA . GLN A 1 90 ? -20.702 8.560 28.154 1.00 79.75 90 GLN A CA 1
ATOM 693 C C . GLN A 1 90 ? -20.641 10.027 28.591 1.00 79.75 90 GLN A C 1
ATOM 695 O O . GLN A 1 90 ? -21.125 10.356 29.672 1.00 79.75 90 GLN A O 1
ATOM 700 N N . LEU A 1 91 ? -20.043 10.899 27.778 1.00 77.94 91 LEU A N 1
ATOM 701 C CA . LEU A 1 91 ? -19.955 12.333 28.054 1.00 77.94 91 LEU A CA 1
ATOM 702 C C . LEU A 1 91 ? -21.294 13.043 27.818 1.00 77.94 91 LEU A C 1
ATOM 704 O O . LEU A 1 91 ? -21.641 13.936 28.591 1.00 77.94 91 LEU A O 1
ATOM 708 N N . ASP A 1 92 ? -22.049 12.630 26.801 1.00 73.50 92 ASP A N 1
ATOM 709 C CA . ASP A 1 92 ? -23.376 13.178 26.507 1.00 73.50 92 ASP A CA 1
ATOM 710 C C . ASP A 1 92 ? -24.442 12.685 27.495 1.00 73.50 92 ASP A C 1
ATOM 712 O O . ASP A 1 92 ? -25.300 13.462 27.897 1.00 73.50 92 ASP A O 1
ATOM 716 N N . GLY A 1 93 ? -24.362 11.433 27.963 1.00 68.38 93 GLY A N 1
ATOM 717 C CA . GLY A 1 93 ? -25.257 10.907 29.004 1.00 68.38 93 GLY A CA 1
ATOM 718 C C . GLY A 1 93 ? -24.984 11.433 30.422 1.00 68.38 93 GLY A C 1
ATOM 719 O O . GLY A 1 93 ? -25.762 11.154 31.332 1.00 68.38 93 GLY A O 1
ATOM 720 N N . ALA A 1 94 ? -23.880 12.159 30.628 1.00 63.56 94 ALA A N 1
ATOM 721 C CA . ALA A 1 94 ? -23.502 12.770 31.905 1.00 63.56 94 ALA A CA 1
ATOM 722 C C . ALA A 1 94 ? -23.861 14.270 32.005 1.00 63.56 94 ALA A C 1
ATOM 724 O O . ALA A 1 94 ? -23.530 14.903 33.012 1.00 63.56 94 ALA A O 1
ATOM 725 N N . ARG A 1 95 ? -24.498 14.838 30.973 1.00 57.44 95 ARG A N 1
ATOM 726 C CA . ARG A 1 95 ? -25.023 16.212 30.928 1.00 57.44 95 ARG A CA 1
ATOM 727 C C . ARG A 1 95 ? -26.539 16.223 31.080 1.00 57.44 95 ARG A C 1
ATOM 729 O O . ARG A 1 95 ? -27.032 17.225 31.641 1.00 57.44 95 ARG A O 1
#

Radius of gyration: 19.95 Å; chains: 1; bounding box: 40×31×62 Å

Sequence (95 aa):
MTRVVANDVAEGGADLAELAVEYRTLAFKIMERSNVAAAHLVLAAATLAPECEQEREVADYFGELVAAFAAQLAAIHRRRRLQHLRQEEQLDGAR

pLDDT: mean 85.68, std 17.29, range [33.47, 97.38]

Secondary structure (DSSP, 8-state):
-----SSHHHHHHHHHHHHHHHHHHHHHHHHTT-HHHHHHHHHHHHHHS-SSHHHHHHHHHHHHHHHHHHHHHHHHHHHHHHHHHHHHHHHHTT-

Foldseek 3Di:
DDDPDPPVVVVQLVVLQVQLVVLQVVLVVCCVPDVPSSVVSNLSSLLRPNPDPVSVVSNVVCVVVVVVVVVVVVVVVVVVVVVVVVVVVVVVVVD